Protein AF-A0A6G1RSS0-F1 (afdb_monomer)

Foldseek 3Di:
DVVLVPDCVPDVLVCLLCVVVVDVDDDDPVNNVVSNLVSVLVSLLCDPDDDDDDPPHDPSCVVCVVPSVVSVVVVVVVVVVVVPDDDDDPVNVVVVVVVVCVVCVPVDDVVVVVVVVVVVCVVCVVVVLVVLVVDPPCPVVSVVSVVVVVVVVVVVVVVVD

Mean predicted aligned error: 5.73 Å

Radius of gyration: 24.28 Å; Cα contacts (8 Å, |Δi|>4): 57; chains: 1; bounding box: 63×42×55 Å

Sequence (161 aa):
IWKTNSLPLRFWVNILKNPQFVFDIKKTSHIDGCLSVIAQAFMDAFSLAEQTLGKEAPTNKLLYAKDIPLYKKEVKAYYKAIRDLPPLTASEVEEFLTQESMKHENEFNEKVALIEIYKYIVKYYDEIVSKLERERGFEEVQKQLQQVRELFDEKKKCKWL

Structure (mmCIF, N/CA/C/O backbone):
data_AF-A0A6G1RSS0-F1
#
_entry.id   AF-A0A6G1RSS0-F1
#
loop_
_atom_site.group_PDB
_atom_site.id
_atom_site.type_symbol
_atom_site.label_atom_id
_atom_site.label_alt_id
_atom_site.label_comp_id
_atom_site.label_asym_id
_atom_site.label_entity_id
_atom_site.label_seq_id
_atom_site.pdbx_PDB_ins_code
_atom_site.Cartn_x
_atom_site.Cartn_y
_atom_site.Cartn_z
_atom_site.occupancy
_atom_site.B_iso_or_equiv
_atom_site.auth_seq_id
_atom_site.auth_comp_id
_atom_site.auth_asym_id
_atom_site.auth_atom_id
_atom_site.pdbx_PDB_model_num
ATOM 1 N N . ILE A 1 1 ? 16.863 -2.582 0.011 1.00 88.56 1 ILE A N 1
ATOM 2 C CA . ILE A 1 1 ? 15.955 -3.703 0.357 1.00 88.56 1 ILE A CA 1
ATOM 3 C C . ILE A 1 1 ? 14.630 -3.186 0.918 1.00 88.56 1 ILE A C 1
ATOM 5 O O . ILE A 1 1 ? 13.636 -3.332 0.226 1.00 88.56 1 ILE A O 1
ATOM 9 N N . TRP A 1 2 ? 14.581 -2.519 2.082 1.00 95.81 2 TRP A N 1
ATOM 10 C CA . TRP A 1 2 ? 13.299 -2.060 2.657 1.00 95.81 2 TRP A CA 1
ATOM 11 C C . TRP A 1 2 ? 12.479 -1.156 1.730 1.00 95.81 2 TRP A C 1
ATOM 13 O O . TRP A 1 2 ? 11.317 -1.460 1.496 1.00 95.81 2 TRP A O 1
ATOM 23 N N . LYS A 1 3 ? 13.100 -0.135 1.116 1.00 93.69 3 LYS A N 1
ATOM 24 C CA . LYS A 1 3 ? 12.426 0.761 0.154 1.00 93.69 3 LYS A CA 1
ATOM 25 C C . LYS A 1 3 ? 11.779 0.012 -1.019 1.00 93.69 3 LYS A C 1
ATOM 27 O O . LYS A 1 3 ? 10.704 0.392 -1.463 1.00 93.69 3 LYS A O 1
ATOM 32 N N . THR A 1 4 ? 12.422 -1.055 -1.498 1.00 91.88 4 THR A N 1
ATOM 33 C CA . THR A 1 4 ? 11.911 -1.914 -2.577 1.00 91.88 4 THR A CA 1
ATOM 34 C C . THR A 1 4 ? 10.738 -2.772 -2.101 1.00 91.88 4 THR A C 1
ATOM 36 O O . THR A 1 4 ? 9.730 -2.921 -2.788 1.00 91.88 4 THR A O 1
ATOM 39 N N . ASN A 1 5 ? 10.851 -3.335 -0.901 1.00 92.81 5 ASN A N 1
ATOM 40 C CA . ASN A 1 5 ? 9.844 -4.246 -0.369 1.00 92.81 5 ASN A CA 1
ATOM 41 C C . ASN A 1 5 ? 8.598 -3.519 0.147 1.00 92.81 5 ASN A C 1
ATOM 43 O O . ASN A 1 5 ? 7.553 -4.154 0.259 1.00 92.81 5 ASN A O 1
ATOM 47 N N . SER A 1 6 ? 8.700 -2.227 0.474 1.00 95.00 6 SER A N 1
ATOM 48 C CA . SER A 1 6 ? 7.577 -1.428 0.965 1.00 95.00 6 SER A CA 1
ATOM 49 C C . SER A 1 6 ? 6.752 -0.804 -0.157 1.00 95.00 6 SER A C 1
ATOM 51 O O . SER A 1 6 ? 5.532 -0.890 -0.099 1.00 95.00 6 SER A O 1
ATOM 53 N N . LEU A 1 7 ? 7.384 -0.203 -1.175 1.00 95.75 7 LEU A N 1
ATOM 54 C CA . LEU A 1 7 ? 6.676 0.589 -2.188 1.00 95.75 7 LEU A CA 1
ATOM 55 C C . LEU A 1 7 ? 6.517 -0.140 -3.535 1.00 95.75 7 LEU A C 1
ATOM 57 O O . LEU A 1 7 ? 5.390 -0.509 -3.866 1.00 95.75 7 LEU A O 1
ATOM 61 N N . PRO A 1 8 ? 7.575 -0.403 -4.329 1.00 94.81 8 PRO A N 1
ATOM 62 C CA . PRO A 1 8 ? 7.392 -0.973 -5.657 1.00 94.81 8 PRO A CA 1
ATOM 63 C C . PRO A 1 8 ? 6.797 -2.381 -5.626 1.00 94.81 8 PRO A C 1
ATOM 65 O O . PRO A 1 8 ? 5.912 -2.666 -6.425 1.00 94.81 8 PRO A O 1
ATOM 68 N N . LEU A 1 9 ? 7.192 -3.233 -4.674 1.00 91.75 9 LEU A N 1
ATOM 69 C CA . LEU A 1 9 ? 6.658 -4.596 -4.588 1.00 91.75 9 LEU A CA 1
ATOM 70 C C . LEU A 1 9 ? 5.193 -4.651 -4.127 1.00 91.75 9 LEU A C 1
ATOM 72 O O . LEU A 1 9 ? 4.431 -5.482 -4.612 1.00 91.75 9 LEU A O 1
ATOM 76 N N . ARG A 1 10 ? 4.795 -3.807 -3.169 1.00 94.75 10 ARG A N 1
ATOM 77 C CA . ARG A 1 10 ? 3.445 -3.867 -2.577 1.00 94.75 10 ARG A CA 1
ATOM 78 C C . ARG A 1 10 ? 2.430 -3.039 -3.349 1.00 94.75 10 ARG A C 1
ATOM 80 O O . ARG A 1 10 ? 1.286 -3.463 -3.467 1.00 94.75 10 ARG A O 1
ATOM 87 N N . PHE A 1 11 ? 2.850 -1.895 -3.878 1.00 97.00 11 PHE A N 1
ATOM 88 C CA . PHE A 1 11 ? 1.974 -0.962 -4.573 1.00 97.00 11 PHE A CA 1
ATOM 89 C C . PHE A 1 11 ? 2.144 -1.054 -6.092 1.00 97.00 11 PHE A C 1
ATOM 91 O O . PHE A 1 11 ? 1.232 -1.507 -6.782 1.00 97.00 11 PHE A O 1
ATOM 98 N N . TRP A 1 12 ? 3.319 -0.704 -6.628 1.00 97.88 12 TRP A N 1
ATOM 99 C CA . TRP A 1 12 ? 3.481 -0.539 -8.081 1.00 97.88 12 TRP A CA 1
ATOM 100 C C . TRP A 1 12 ? 3.306 -1.831 -8.875 1.00 97.88 12 TRP A C 1
ATOM 102 O O . TRP A 1 12 ? 2.610 -1.824 -9.885 1.00 97.88 12 TRP A O 1
ATOM 112 N N . VAL A 1 13 ? 3.856 -2.954 -8.409 1.00 96.81 13 VAL A N 1
ATOM 113 C CA . VAL A 1 13 ? 3.628 -4.261 -9.050 1.00 96.81 13 VAL A CA 1
ATOM 114 C C . VAL A 1 13 ? 2.146 -4.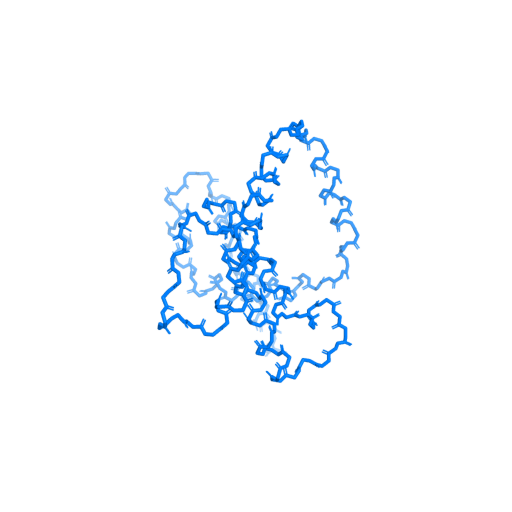621 -9.055 1.00 96.81 13 VAL A C 1
ATOM 116 O O . VAL A 1 13 ? 1.662 -5.184 -10.035 1.00 96.81 13 VAL A O 1
ATOM 119 N N . ASN A 1 14 ? 1.413 -4.287 -7.990 1.00 96.44 14 ASN A N 1
ATOM 120 C CA . ASN A 1 14 ? -0.010 -4.584 -7.915 1.00 96.44 14 ASN A CA 1
ATOM 121 C C . ASN A 1 14 ? -0.800 -3.775 -8.953 1.00 96.44 14 ASN A C 1
ATOM 123 O O . ASN A 1 14 ? -1.609 -4.355 -9.669 1.00 96.44 14 ASN A O 1
ATOM 127 N N . ILE A 1 15 ? -0.508 -2.478 -9.094 1.00 97.62 15 ILE A N 1
ATOM 128 C CA . ILE A 1 15 ? -1.129 -1.617 -10.112 1.00 97.62 15 ILE A CA 1
ATOM 129 C C . ILE A 1 15 ? -0.742 -2.055 -11.530 1.00 97.62 15 ILE A C 1
ATOM 131 O O . ILE A 1 15 ? -1.614 -2.203 -12.381 1.00 97.62 15 ILE A O 1
ATOM 135 N N . LEU A 1 16 ? 0.541 -2.347 -11.780 1.00 97.12 16 LEU A N 1
ATOM 136 C CA . LEU A 1 16 ? 1.026 -2.806 -13.089 1.00 97.12 16 LEU A CA 1
ATOM 137 C C . LEU A 1 16 ? 0.347 -4.102 -13.535 1.00 97.12 16 LEU A C 1
ATOM 139 O O . LEU A 1 16 ? -0.004 -4.248 -14.702 1.00 97.12 16 LEU A O 1
ATOM 143 N N . LYS A 1 17 ? 0.150 -5.050 -12.615 1.00 96.69 17 LYS A N 1
ATOM 144 C CA . LYS A 1 17 ? -0.511 -6.325 -12.922 1.00 96.69 17 LYS A CA 1
ATOM 145 C C . LYS A 1 17 ? -2.033 -6.224 -12.958 1.00 96.69 17 LYS A C 1
ATOM 147 O O . LYS A 1 17 ? -2.681 -7.085 -13.555 1.00 96.69 17 LYS A O 1
ATOM 152 N N . ASN A 1 18 ? -2.614 -5.217 -12.313 1.00 96.94 18 ASN A N 1
ATOM 153 C CA . ASN A 1 18 ? -4.058 -5.055 -12.174 1.00 96.94 18 ASN A CA 1
ATOM 154 C C . ASN A 1 18 ? -4.507 -3.650 -12.599 1.00 96.94 18 ASN A C 1
ATOM 156 O O . ASN A 1 18 ? -5.038 -2.902 -11.779 1.00 96.94 18 ASN A O 1
ATOM 160 N N . PRO A 1 19 ? -4.340 -3.281 -13.882 1.00 96.62 19 PRO A N 1
ATOM 161 C CA . PRO A 1 19 ? -4.726 -1.960 -14.373 1.00 96.62 19 PRO A CA 1
ATOM 162 C C . PRO A 1 19 ? -6.230 -1.683 -14.233 1.00 96.62 19 PRO A C 1
ATOM 164 O O . PRO A 1 19 ? -6.626 -0.525 -14.146 1.00 96.62 19 PRO A O 1
ATOM 167 N N . GLN A 1 20 ? -7.061 -2.726 -14.124 1.00 96.12 20 GLN A N 1
ATOM 168 C CA . GLN A 1 20 ? -8.492 -2.596 -13.847 1.00 96.12 20 GLN A CA 1
ATOM 169 C C . GLN A 1 20 ? -8.816 -2.012 -12.456 1.00 96.12 20 GLN A C 1
ATOM 171 O O . GLN A 1 20 ? -9.964 -1.697 -12.180 1.00 96.12 20 GLN A O 1
ATOM 176 N N . PHE A 1 21 ? -7.829 -1.890 -11.557 1.00 96.00 21 PHE A N 1
ATOM 177 C CA . PHE A 1 21 ? -7.996 -1.163 -10.290 1.00 96.00 21 PHE A CA 1
ATOM 178 C C . PHE A 1 21 ? -7.976 0.357 -10.472 1.00 96.00 21 PHE A C 1
ATOM 180 O O . PHE A 1 21 ? -8.417 1.076 -9.585 1.00 96.00 21 PHE A O 1
ATOM 187 N N . VAL A 1 22 ? -7.440 0.837 -11.596 1.00 97.00 22 VAL A N 1
ATOM 188 C CA . VAL A 1 22 ? -7.296 2.268 -11.897 1.00 97.00 22 VAL A CA 1
ATOM 189 C C . VAL A 1 22 ? -8.222 2.683 -13.037 1.00 97.00 22 VAL A C 1
ATOM 191 O O . VAL A 1 22 ? -8.736 3.797 -13.040 1.00 97.00 22 VAL A O 1
ATOM 194 N N . PHE A 1 23 ? -8.447 1.791 -14.001 1.00 96.38 23 PHE A N 1
ATOM 195 C CA . PHE A 1 23 ? -9.211 2.076 -15.209 1.00 96.38 23 PHE A CA 1
ATOM 196 C C . PHE A 1 23 ? -10.367 1.097 -15.380 1.00 96.38 23 PHE A C 1
ATOM 198 O O . PHE A 1 23 ? -10.235 -0.086 -15.073 1.00 96.38 23 PHE A O 1
ATOM 205 N N . ASP A 1 24 ? -11.471 1.566 -15.957 1.00 96.94 24 ASP A N 1
ATOM 206 C CA . ASP A 1 24 ? -12.582 0.702 -16.354 1.00 96.94 24 ASP A CA 1
ATOM 207 C C . ASP A 1 24 ? -12.225 -0.073 -17.633 1.00 96.94 24 ASP A C 1
ATOM 209 O O . ASP A 1 24 ? -12.509 0.343 -18.757 1.00 96.94 24 ASP A O 1
ATOM 213 N N . ILE A 1 25 ? -11.491 -1.176 -17.461 1.00 95.31 25 ILE A N 1
ATOM 214 C CA . ILE A 1 25 ? -11.035 -2.031 -18.557 1.00 95.31 25 ILE A CA 1
ATOM 215 C C . ILE A 1 25 ? -11.202 -3.511 -18.222 1.00 95.31 25 ILE A C 1
ATOM 217 O O . ILE A 1 25 ? -10.969 -3.973 -17.103 1.00 95.31 25 ILE A O 1
ATOM 221 N N . LYS A 1 26 ? -11.513 -4.308 -19.245 1.00 94.88 26 LYS A N 1
ATOM 222 C CA . LYS A 1 26 ? -11.537 -5.767 -19.127 1.00 94.88 26 LYS A CA 1
ATOM 223 C C . LYS A 1 26 ? -10.137 -6.344 -19.341 1.00 94.88 26 LYS A C 1
ATOM 225 O O . LYS A 1 26 ? -9.664 -6.432 -20.474 1.00 94.88 26 LYS A O 1
ATOM 230 N N . LYS A 1 27 ? -9.494 -6.810 -18.266 1.00 95.38 27 LYS A N 1
ATOM 231 C CA . LYS A 1 27 ? -8.222 -7.544 -18.365 1.00 95.38 27 LYS A CA 1
ATOM 232 C C . LYS A 1 27 ? -8.455 -8.953 -18.923 1.00 95.38 27 LYS A C 1
ATOM 234 O O . LYS A 1 27 ? -9.168 -9.754 -18.323 1.00 95.38 27 LYS A O 1
ATOM 239 N N . THR A 1 28 ? -7.843 -9.267 -20.064 1.00 96.94 28 THR A N 1
ATOM 240 C CA . THR A 1 28 ? -7.834 -10.625 -20.634 1.00 96.94 28 THR A CA 1
ATOM 241 C C . THR A 1 28 ? -6.661 -11.441 -20.084 1.00 96.94 28 THR A C 1
ATOM 243 O O . THR A 1 28 ? -5.674 -10.879 -19.609 1.00 96.94 28 THR A O 1
ATOM 246 N N . SER A 1 29 ? -6.733 -12.772 -20.180 1.00 96.88 29 SER A N 1
ATOM 247 C CA . SER A 1 29 ? -5.639 -13.667 -19.765 1.00 96.88 29 SER A CA 1
ATOM 248 C C . SER A 1 29 ? -4.338 -13.409 -20.531 1.00 96.88 29 SER A C 1
ATOM 250 O O . SER A 1 29 ? -3.255 -13.482 -19.958 1.00 96.88 29 SER A O 1
ATOM 252 N N . HIS A 1 30 ? -4.437 -13.056 -21.815 1.00 96.88 30 HIS A N 1
ATOM 253 C CA . HIS A 1 30 ? -3.274 -12.700 -22.623 1.00 96.88 30 HIS A CA 1
ATOM 254 C C . HIS A 1 30 ? -2.586 -11.431 -22.099 1.00 96.88 30 HIS A C 1
ATOM 256 O O . HIS A 1 30 ? -1.377 -11.436 -21.873 1.00 96.88 30 HIS A O 1
ATOM 262 N N . ILE A 1 31 ? -3.364 -10.374 -21.830 1.00 96.25 31 ILE A N 1
ATOM 263 C CA . ILE A 1 31 ? -2.843 -9.122 -21.262 1.00 96.25 31 ILE A CA 1
ATOM 264 C C . ILE A 1 31 ? -2.226 -9.372 -19.882 1.00 96.25 31 ILE A C 1
ATOM 266 O O . ILE A 1 31 ? -1.153 -8.851 -19.598 1.00 96.25 31 ILE A O 1
ATOM 270 N N . ASP A 1 32 ? -2.850 -10.201 -19.042 1.00 96.38 32 ASP A N 1
ATOM 271 C CA . ASP A 1 32 ? -2.301 -10.563 -17.730 1.00 96.38 32 ASP A CA 1
ATOM 272 C C . ASP A 1 32 ? -0.917 -11.232 -17.824 1.00 96.38 32 ASP A C 1
ATOM 274 O O . ASP A 1 32 ? -0.007 -10.904 -17.056 1.00 96.38 32 ASP A O 1
ATOM 278 N N . GLY A 1 33 ? -0.723 -12.110 -18.813 1.00 96.94 33 GLY A N 1
ATOM 279 C CA . GLY A 1 33 ? 0.577 -12.710 -19.112 1.00 96.94 33 GLY A CA 1
ATOM 280 C C . GLY A 1 33 ? 1.626 -11.667 -19.512 1.00 96.94 33 GLY A C 1
ATOM 281 O O . GLY A 1 33 ? 2.720 -11.642 -18.943 1.00 96.94 33 GLY A O 1
ATOM 282 N N . CYS A 1 34 ? 1.284 -10.757 -20.430 1.00 96.94 34 CYS A N 1
ATOM 283 C CA . CYS A 1 34 ? 2.172 -9.669 -20.851 1.00 96.94 34 CYS A CA 1
ATOM 284 C C . CYS A 1 34 ? 2.537 -8.732 -19.687 1.00 96.94 34 CYS A C 1
ATOM 286 O O . CYS A 1 34 ? 3.712 -8.428 -19.476 1.00 96.94 34 CYS A O 1
ATOM 288 N N . LEU A 1 35 ? 1.551 -8.318 -18.887 1.00 97.62 35 LEU A N 1
ATOM 289 C CA . LEU A 1 35 ? 1.762 -7.461 -17.719 1.00 97.62 35 LEU A CA 1
ATOM 290 C C . LEU A 1 35 ? 2.599 -8.153 -16.645 1.00 97.62 35 LEU A C 1
ATOM 292 O O . LEU A 1 35 ? 3.408 -7.502 -15.991 1.00 97.62 35 LEU A O 1
ATOM 296 N N . SER A 1 36 ? 2.464 -9.470 -16.484 1.00 96.44 36 SER A N 1
ATOM 297 C CA . SER A 1 36 ? 3.304 -10.240 -15.563 1.00 96.44 36 SER A CA 1
ATOM 298 C C . SER A 1 36 ? 4.771 -10.257 -15.996 1.00 96.44 36 SER A C 1
ATOM 300 O O . SER A 1 36 ? 5.656 -10.157 -15.147 1.00 96.44 36 SER A O 1
ATOM 302 N N . VAL A 1 37 ? 5.044 -10.320 -17.303 1.00 97.31 37 VAL A N 1
ATOM 303 C CA . VAL A 1 37 ? 6.405 -10.200 -17.849 1.00 97.31 37 VAL A CA 1
ATOM 304 C C . VAL A 1 37 ? 6.980 -8.804 -17.592 1.00 97.31 37 VAL A C 1
ATOM 306 O O . VAL A 1 37 ? 8.096 -8.695 -17.083 1.00 97.31 37 VAL A O 1
ATOM 309 N N . ILE A 1 38 ? 6.205 -7.747 -17.855 1.00 97.62 38 ILE A N 1
ATOM 310 C CA . ILE A 1 38 ? 6.618 -6.357 -17.600 1.00 97.62 38 ILE A CA 1
ATOM 311 C C . ILE A 1 38 ? 6.858 -6.122 -16.103 1.00 97.62 38 ILE A C 1
ATOM 313 O O . ILE A 1 38 ? 7.884 -5.566 -15.719 1.00 97.62 38 ILE A O 1
ATOM 317 N N . ALA A 1 39 ? 5.953 -6.586 -15.239 1.00 96.88 39 ALA A N 1
ATOM 318 C CA . ALA A 1 39 ? 6.087 -6.456 -13.791 1.00 96.88 39 ALA A CA 1
ATOM 319 C C . ALA A 1 39 ? 7.319 -7.202 -13.255 1.00 96.88 39 ALA A C 1
ATOM 321 O O . ALA A 1 39 ? 7.965 -6.726 -12.320 1.00 96.88 39 ALA A O 1
ATOM 322 N N . GLN A 1 40 ? 7.682 -8.340 -13.859 1.00 95.19 40 GLN A N 1
ATOM 323 C CA . GLN A 1 40 ? 8.914 -9.044 -13.515 1.00 95.19 40 GLN A CA 1
ATOM 324 C C . GLN A 1 40 ? 10.155 -8.233 -13.903 1.00 95.19 40 GLN A C 1
ATOM 326 O O . GLN A 1 40 ? 11.056 -8.094 -13.079 1.00 95.19 40 GLN A O 1
ATOM 331 N N . ALA A 1 41 ? 10.195 -7.659 -15.109 1.00 95.75 41 ALA A N 1
ATOM 332 C CA . ALA A 1 41 ? 11.299 -6.798 -15.533 1.00 95.75 41 ALA A CA 1
ATOM 333 C C . ALA A 1 41 ? 11.419 -5.547 -14.644 1.00 95.75 41 ALA A C 1
ATOM 335 O O . ALA A 1 41 ? 12.515 -5.192 -14.207 1.00 95.75 41 ALA A O 1
ATOM 336 N N . PHE A 1 42 ? 10.285 -4.932 -14.295 1.00 97.12 42 PHE A N 1
ATOM 337 C CA . PHE A 1 42 ? 10.229 -3.838 -13.328 1.00 97.12 42 PHE A CA 1
ATOM 338 C C . PHE A 1 42 ? 10.834 -4.259 -11.984 1.00 97.12 42 PHE A C 1
ATOM 340 O O . PHE A 1 42 ? 11.685 -3.554 -11.459 1.00 97.12 42 PHE A O 1
ATOM 347 N N . MET A 1 43 ? 10.477 -5.429 -11.448 1.00 95.25 43 MET A N 1
ATOM 348 C CA . MET A 1 43 ? 11.051 -5.939 -10.196 1.00 95.25 43 MET A CA 1
ATOM 349 C C . MET A 1 43 ? 12.550 -6.238 -10.286 1.00 95.25 43 MET A C 1
ATOM 351 O O . MET A 1 43 ? 13.294 -5.922 -9.353 1.00 95.25 43 MET A O 1
ATOM 355 N N . ASP A 1 44 ? 13.007 -6.803 -11.403 1.00 94.44 44 ASP A N 1
ATOM 356 C CA . ASP A 1 44 ? 14.422 -7.095 -11.642 1.00 94.44 44 ASP A CA 1
ATOM 357 C C . ASP A 1 44 ? 15.268 -5.801 -11.627 1.00 94.44 44 ASP A C 1
ATOM 359 O O . ASP A 1 44 ? 16.406 -5.815 -11.145 1.00 94.44 44 ASP A O 1
ATOM 363 N N . ALA A 1 45 ? 14.695 -4.658 -12.032 1.00 96.12 45 ALA A N 1
ATOM 364 C CA . ALA A 1 45 ? 15.337 -3.344 -11.942 1.00 96.12 45 ALA A CA 1
ATOM 365 C C . ALA A 1 45 ? 15.596 -2.866 -10.499 1.00 96.12 45 ALA A C 1
ATOM 367 O O . ALA A 1 45 ? 16.510 -2.076 -10.270 1.00 96.12 45 ALA A O 1
ATOM 368 N N . PHE A 1 46 ? 14.846 -3.354 -9.506 1.00 95.56 46 PHE A N 1
ATOM 369 C CA . PHE A 1 46 ? 15.093 -3.040 -8.091 1.00 95.56 46 PHE A CA 1
ATOM 370 C C . PHE A 1 46 ? 15.980 -4.073 -7.382 1.00 95.56 46 PHE A C 1
ATOM 372 O O . PHE A 1 46 ? 16.287 -3.907 -6.194 1.00 95.56 46 PHE A O 1
ATOM 379 N N . SER A 1 47 ? 16.392 -5.140 -8.072 1.00 91.50 47 SER A N 1
ATOM 380 C CA . SER A 1 47 ? 17.264 -6.166 -7.502 1.00 91.50 47 SER A CA 1
ATOM 381 C C . SER A 1 47 ? 18.679 -5.634 -7.265 1.00 91.50 47 SER A C 1
ATOM 383 O O . SER A 1 47 ? 19.260 -4.954 -8.111 1.00 91.50 47 SER A O 1
ATOM 385 N N . LEU A 1 48 ? 19.259 -5.992 -6.116 1.00 89.19 48 LEU A N 1
ATOM 386 C CA . LEU A 1 48 ? 20.663 -5.711 -5.798 1.00 89.19 48 LEU A CA 1
ATOM 387 C C . LEU A 1 48 ? 21.621 -6.767 -6.360 1.00 89.19 48 LEU A C 1
ATOM 389 O O . LEU A 1 48 ? 22.825 -6.533 -6.382 1.00 89.19 48 LEU A O 1
ATOM 393 N N . ALA A 1 49 ? 21.104 -7.921 -6.786 1.00 86.19 49 ALA A N 1
ATOM 394 C CA . ALA A 1 49 ? 21.921 -8.987 -7.344 1.00 86.19 49 ALA A CA 1
ATOM 395 C C . ALA A 1 49 ? 22.342 -8.637 -8.772 1.00 86.19 49 ALA A C 1
ATOM 397 O O . ALA A 1 49 ? 21.511 -8.200 -9.575 1.00 86.19 49 ALA A O 1
ATOM 398 N N . GLU A 1 50 ? 23.608 -8.865 -9.106 1.00 78.12 50 GLU A N 1
ATOM 399 C CA . GLU A 1 50 ? 24.041 -8.880 -10.501 1.00 78.12 50 GLU A CA 1
ATOM 400 C C . GLU A 1 50 ? 23.466 -10.112 -11.199 1.00 78.12 50 GLU A C 1
ATOM 402 O O . GLU A 1 50 ? 23.366 -11.190 -10.612 1.00 78.12 50 GLU A O 1
ATOM 407 N N . GLN A 1 51 ? 23.025 -9.935 -12.442 1.00 73.88 51 GLN A N 1
ATOM 408 C CA . GLN A 1 51 ? 22.309 -10.972 -13.173 1.00 73.88 51 GLN A CA 1
ATOM 409 C C . GLN A 1 51 ? 23.141 -11.417 -14.370 1.00 73.88 51 GLN A C 1
ATOM 411 O O . GLN A 1 51 ? 23.242 -10.706 -15.366 1.00 73.88 51 GLN A O 1
ATOM 416 N N . THR A 1 52 ? 23.712 -12.616 -14.281 1.00 75.69 52 THR A N 1
ATOM 417 C CA . THR A 1 52 ? 24.298 -13.318 -15.423 1.00 75.69 52 THR A CA 1
ATOM 418 C C . THR A 1 52 ? 23.239 -14.244 -16.016 1.00 75.69 52 THR A C 1
ATOM 420 O O . THR A 1 52 ? 22.734 -15.147 -15.352 1.00 75.69 52 THR A O 1
ATOM 423 N N . LEU A 1 53 ? 22.841 -13.990 -17.263 1.00 81.88 53 LEU A N 1
ATOM 424 C CA . LEU A 1 53 ? 21.848 -14.816 -17.949 1.00 81.88 53 LEU A CA 1
ATOM 425 C C . LEU A 1 53 ? 22.546 -15.831 -18.850 1.00 81.88 53 LEU A C 1
ATOM 427 O O . LEU A 1 53 ? 23.262 -15.463 -19.778 1.00 81.88 53 LEU A O 1
ATOM 431 N N . GLY A 1 54 ? 22.335 -17.112 -18.549 1.00 80.31 54 GLY A N 1
ATOM 432 C CA . GLY A 1 54 ? 22.773 -18.236 -19.373 1.00 80.31 54 GLY A CA 1
ATOM 433 C C . GLY A 1 54 ? 21.690 -18.716 -20.342 1.00 80.31 54 GLY A C 1
ATOM 434 O O . GLY A 1 54 ? 20.584 -18.180 -20.382 1.00 80.31 54 GLY A O 1
ATOM 435 N N . LYS A 1 55 ? 21.998 -19.776 -21.099 1.00 80.62 55 LYS A N 1
ATOM 436 C CA . LYS A 1 55 ? 21.086 -20.379 -22.094 1.00 80.62 55 LYS A CA 1
ATOM 437 C C . LYS A 1 55 ? 19.787 -20.940 -21.499 1.00 80.62 55 LYS A C 1
ATOM 439 O O . LYS A 1 55 ? 18.802 -21.047 -22.214 1.00 80.62 55 LYS A O 1
ATOM 444 N N . GLU A 1 56 ? 19.784 -21.268 -20.210 1.00 85.56 56 GLU A N 1
ATOM 445 C CA . GLU A 1 56 ? 18.621 -21.805 -19.485 1.00 85.56 56 GLU A CA 1
ATOM 446 C C . GLU A 1 56 ? 17.785 -20.711 -18.800 1.00 85.56 56 GLU A C 1
ATOM 448 O O . GLU A 1 56 ? 16.856 -20.999 -18.046 1.00 85.56 56 GLU A O 1
ATOM 453 N N . ALA A 1 57 ? 18.114 -19.435 -19.027 1.00 87.00 57 ALA A N 1
ATOM 454 C CA . ALA A 1 57 ? 17.361 -18.338 -18.447 1.00 87.00 57 ALA A CA 1
ATOM 455 C C . ALA A 1 57 ? 15.918 -18.302 -18.990 1.00 87.00 57 ALA A C 1
ATOM 457 O O . ALA A 1 57 ? 15.708 -18.470 -20.194 1.00 87.00 57 ALA A O 1
ATOM 458 N N . PRO A 1 58 ? 14.922 -18.000 -18.138 1.00 90.12 58 PRO A N 1
ATOM 459 C CA . PRO A 1 58 ? 13.546 -17.809 -18.578 1.00 90.12 58 PRO A CA 1
ATOM 460 C C . PRO A 1 58 ? 13.440 -16.762 -19.695 1.00 90.12 58 PRO A C 1
ATOM 462 O O . PRO A 1 58 ? 14.039 -15.686 -19.602 1.00 90.12 58 PRO A O 1
ATOM 465 N N . THR A 1 59 ? 12.645 -17.039 -20.733 1.00 90.19 59 THR A N 1
ATOM 466 C CA . THR A 1 59 ? 12.512 -16.164 -21.914 1.00 90.19 59 THR A CA 1
ATOM 467 C C . THR A 1 59 ? 12.135 -14.732 -21.541 1.00 90.19 59 THR A C 1
ATOM 469 O O . THR A 1 59 ? 12.711 -13.786 -22.067 1.00 90.19 59 THR A O 1
ATOM 472 N N . ASN A 1 60 ? 11.231 -14.549 -20.577 1.00 88.81 60 ASN A N 1
ATOM 473 C CA . ASN A 1 60 ? 10.823 -13.230 -20.092 1.00 88.81 60 ASN A CA 1
ATOM 474 C C . ASN A 1 60 ? 11.980 -12.412 -19.491 1.00 88.81 60 ASN A C 1
ATOM 476 O O . ASN A 1 60 ? 11.983 -11.191 -19.615 1.00 88.81 60 ASN A O 1
ATOM 480 N N . LYS A 1 61 ? 12.979 -13.068 -18.888 1.00 89.00 61 LYS A N 1
ATOM 481 C CA . LYS A 1 61 ? 14.194 -12.401 -18.400 1.00 89.00 61 LYS A CA 1
ATOM 482 C C . LYS A 1 61 ? 15.154 -12.058 -19.531 1.00 89.00 61 LYS A C 1
ATOM 484 O O . LYS A 1 61 ? 15.792 -11.013 -19.486 1.00 89.00 61 LYS A O 1
ATOM 489 N N . LEU A 1 62 ? 15.240 -12.915 -20.547 1.00 91.69 62 LEU A N 1
ATOM 490 C CA . LEU A 1 62 ? 16.048 -12.647 -21.737 1.00 91.69 62 LEU A CA 1
ATOM 491 C C . LEU A 1 62 ? 15.524 -11.437 -22.526 1.00 91.69 62 LEU A C 1
ATOM 493 O O . LEU A 1 62 ? 16.336 -10.677 -23.045 1.00 91.69 62 LEU A O 1
ATOM 497 N N . LEU A 1 63 ? 14.201 -11.222 -22.559 1.00 94.12 63 LEU A N 1
ATOM 498 C CA . LEU A 1 63 ? 13.575 -10.098 -23.269 1.00 94.12 63 LEU A CA 1
ATOM 499 C C . LEU A 1 63 ? 14.082 -8.726 -22.801 1.00 94.12 63 LEU A C 1
ATOM 501 O O . LEU A 1 63 ? 14.347 -7.874 -23.639 1.00 94.12 63 LEU A O 1
ATOM 505 N N . TYR A 1 64 ? 14.254 -8.534 -21.490 1.00 94.44 64 TYR A N 1
ATOM 506 C CA . TYR A 1 64 ? 14.662 -7.248 -20.898 1.00 94.44 64 TYR A CA 1
ATOM 507 C C . TYR A 1 64 ? 16.119 -7.226 -20.425 1.00 94.44 64 TYR A C 1
ATOM 509 O O . TYR A 1 64 ? 16.579 -6.238 -19.857 1.00 94.44 64 TYR A O 1
ATOM 517 N N . ALA A 1 65 ? 16.871 -8.305 -20.659 1.00 92.31 65 ALA A N 1
ATOM 518 C CA . ALA A 1 65 ? 18.228 -8.504 -20.151 1.00 92.31 65 ALA A CA 1
ATOM 519 C C . ALA A 1 65 ? 19.167 -7.311 -20.380 1.00 92.31 65 ALA A C 1
ATOM 521 O O . ALA A 1 65 ? 19.982 -6.986 -19.518 1.00 92.31 65 ALA A O 1
ATOM 522 N N . LYS A 1 66 ? 19.056 -6.678 -21.552 1.00 93.31 66 LYS A N 1
ATOM 523 C CA . LYS A 1 66 ? 19.916 -5.564 -21.966 1.00 93.31 66 LYS A CA 1
ATOM 524 C C . LYS A 1 66 ? 19.549 -4.245 -21.282 1.00 93.31 66 LYS A C 1
ATOM 526 O O . LYS A 1 66 ? 20.434 -3.418 -21.087 1.00 93.31 66 LYS A O 1
ATOM 531 N N . ASP A 1 67 ? 18.292 -4.079 -20.881 1.00 95.06 67 ASP A N 1
ATOM 532 C CA . ASP A 1 67 ? 17.768 -2.833 -20.312 1.00 95.06 67 ASP A CA 1
ATOM 533 C C . ASP A 1 67 ? 17.876 -2.800 -18.779 1.00 95.06 67 ASP A C 1
ATOM 535 O O . ASP A 1 67 ? 18.106 -1.741 -18.190 1.00 95.06 67 ASP A O 1
ATOM 539 N N . ILE A 1 68 ? 17.795 -3.964 -18.115 1.00 95.50 68 ILE A N 1
ATOM 540 C CA . ILE A 1 68 ? 17.864 -4.078 -16.645 1.00 95.50 68 ILE A CA 1
ATOM 541 C C . ILE A 1 68 ? 19.067 -3.339 -16.020 1.00 95.50 68 ILE A C 1
ATOM 543 O O . ILE A 1 68 ? 18.865 -2.670 -15.001 1.00 95.50 68 ILE A O 1
ATOM 547 N N . PRO A 1 69 ? 20.304 -3.398 -16.561 1.00 94.88 69 PRO A N 1
ATOM 548 C CA . PRO A 1 69 ? 21.431 -2.659 -15.989 1.00 94.88 69 PRO A CA 1
ATOM 549 C C . PRO A 1 69 ? 21.210 -1.140 -15.950 1.00 94.88 69 PRO A C 1
ATOM 551 O O . PRO A 1 69 ? 21.572 -0.492 -14.963 1.00 94.88 69 PRO A O 1
ATOM 554 N N . LEU A 1 70 ? 20.585 -0.575 -16.990 1.00 96.19 70 LEU A N 1
ATOM 555 C CA . LEU A 1 70 ? 20.242 0.845 -17.035 1.00 96.19 70 LEU A CA 1
ATOM 556 C C . LEU A 1 70 ? 19.167 1.169 -15.993 1.00 96.19 70 LEU A C 1
ATOM 558 O O . LEU A 1 70 ? 19.368 2.068 -15.177 1.00 96.19 70 LEU A O 1
ATOM 562 N N . TYR A 1 71 ? 18.088 0.386 -15.935 1.00 97.00 71 TYR A N 1
ATOM 563 C CA . TYR A 1 71 ? 17.014 0.613 -14.963 1.00 97.00 71 TYR A CA 1
ATOM 564 C C . TYR A 1 71 ? 17.507 0.506 -13.513 1.00 97.00 71 TYR A C 1
ATOM 566 O O . TYR A 1 71 ? 17.136 1.319 -12.669 1.00 97.00 71 TYR A O 1
ATOM 574 N N . LYS A 1 72 ? 18.431 -0.418 -13.212 1.00 96.31 72 LYS A N 1
ATOM 575 C CA . LYS A 1 72 ? 19.085 -0.491 -11.891 1.00 96.31 72 LYS A CA 1
ATOM 576 C C . LYS A 1 72 ? 19.834 0.793 -11.539 1.00 96.31 72 LYS A C 1
ATOM 578 O O . LYS A 1 72 ? 19.832 1.207 -10.376 1.00 96.31 72 LYS A O 1
ATOM 583 N N . LYS A 1 73 ? 20.495 1.428 -12.513 1.00 96.62 73 LYS A N 1
ATOM 584 C CA . LYS A 1 73 ? 21.175 2.716 -12.312 1.00 96.62 73 LYS A CA 1
ATOM 585 C C . LYS A 1 73 ? 20.163 3.822 -12.009 1.00 96.62 73 LYS A C 1
ATOM 587 O O . LYS A 1 73 ? 20.383 4.596 -11.078 1.00 96.62 73 LYS A O 1
ATOM 592 N N . GLU A 1 74 ? 19.051 3.860 -12.734 1.00 97.75 74 GLU A N 1
ATOM 593 C CA . GLU A 1 74 ? 17.975 4.834 -12.524 1.00 97.75 74 GLU A CA 1
ATOM 594 C C . GLU A 1 74 ? 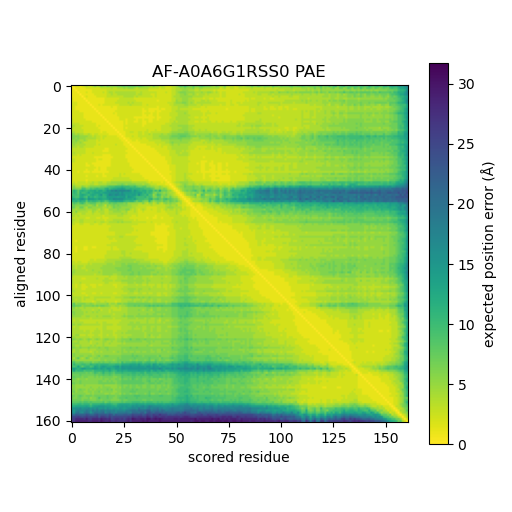17.290 4.659 -11.166 1.00 97.75 74 GLU A C 1
ATOM 596 O O . GLU A 1 74 ? 17.119 5.636 -10.445 1.00 97.75 74 GLU A O 1
ATOM 601 N N . VAL A 1 75 ? 17.005 3.425 -10.738 1.00 97.25 75 VAL A N 1
ATOM 602 C CA . VAL A 1 75 ? 16.453 3.134 -9.401 1.00 97.25 75 VAL A CA 1
ATOM 603 C C . VAL A 1 75 ? 17.391 3.619 -8.291 1.00 97.25 75 VAL A C 1
ATOM 605 O O . VAL A 1 75 ? 16.947 4.218 -7.305 1.00 97.25 75 VAL A O 1
ATOM 608 N N . LYS A 1 76 ? 18.706 3.398 -8.439 1.00 96.25 76 LYS A N 1
ATOM 609 C CA . LYS A 1 76 ? 19.709 3.915 -7.491 1.00 96.25 76 LYS A CA 1
ATOM 610 C C . LYS A 1 76 ? 19.696 5.446 -7.456 1.00 96.25 76 LYS A C 1
ATOM 612 O O . LYS A 1 76 ? 19.733 6.021 -6.367 1.00 96.25 76 LYS A O 1
ATOM 617 N N . ALA A 1 77 ? 19.613 6.096 -8.618 1.00 97.94 77 ALA A N 1
ATOM 618 C CA . ALA A 1 77 ? 19.527 7.551 -8.721 1.00 97.94 77 ALA A CA 1
ATOM 619 C C . ALA A 1 77 ? 18.230 8.098 -8.099 1.00 97.94 77 ALA A C 1
ATOM 621 O O . ALA A 1 77 ? 18.291 9.047 -7.325 1.00 97.94 77 ALA A O 1
ATOM 622 N N . TYR A 1 78 ? 17.089 7.451 -8.338 1.00 97.75 78 TYR A N 1
ATOM 623 C CA . TYR A 1 78 ? 15.787 7.799 -7.767 1.00 97.75 78 TYR A CA 1
ATOM 624 C C . TYR A 1 78 ? 15.807 7.787 -6.232 1.00 97.75 78 TYR A C 1
ATOM 626 O O . TYR A 1 78 ? 15.457 8.776 -5.588 1.00 97.75 78 TYR A O 1
ATOM 634 N N . TYR A 1 79 ? 16.296 6.705 -5.615 1.00 97.56 79 TYR A N 1
ATOM 635 C CA . TYR A 1 79 ? 16.379 6.645 -4.152 1.00 97.56 79 TYR A CA 1
ATOM 636 C C . TYR A 1 79 ? 17.410 7.600 -3.554 1.00 97.56 79 TYR A C 1
ATOM 638 O O . TYR A 1 79 ? 17.244 7.996 -2.396 1.00 97.56 79 TYR A O 1
ATOM 646 N N . LYS A 1 80 ? 18.464 7.940 -4.306 1.00 98.00 80 LYS A N 1
ATOM 647 C CA . LYS A 1 80 ? 19.415 8.984 -3.922 1.00 98.00 80 LYS A CA 1
ATOM 648 C C . LYS A 1 80 ? 18.747 10.358 -3.964 1.00 98.00 80 LYS A C 1
ATOM 650 O O . LYS A 1 80 ? 18.816 11.057 -2.965 1.00 98.00 80 LYS A O 1
ATOM 655 N N . ALA A 1 81 ? 18.046 10.689 -5.045 1.00 98.38 81 ALA A N 1
ATOM 656 C CA . ALA A 1 81 ? 17.339 11.958 -5.190 1.00 98.38 81 ALA A CA 1
ATOM 657 C C . ALA A 1 81 ? 16.325 12.177 -4.058 1.00 98.38 81 ALA A C 1
ATOM 659 O O . ALA A 1 81 ? 16.366 13.219 -3.422 1.00 98.38 81 ALA A O 1
ATOM 660 N N . ILE A 1 82 ? 15.505 11.170 -3.722 1.00 97.62 82 ILE A N 1
ATOM 661 C CA . ILE A 1 82 ? 14.556 11.264 -2.594 1.00 97.62 82 ILE A CA 1
ATOM 662 C C . ILE A 1 82 ? 15.265 11.515 -1.266 1.00 97.62 82 ILE A C 1
ATOM 664 O O . ILE A 1 82 ? 14.791 12.291 -0.449 1.00 97.62 82 ILE A O 1
ATOM 668 N N . ARG A 1 83 ? 16.381 10.825 -1.016 1.00 97.25 83 ARG A N 1
ATOM 669 C CA . ARG A 1 83 ? 17.135 10.995 0.232 1.00 97.25 83 ARG A CA 1
ATOM 670 C C . ARG A 1 83 ? 17.739 12.394 0.338 1.00 97.25 83 ARG A C 1
ATOM 672 O O . ARG A 1 83 ? 17.896 12.892 1.442 1.00 97.25 83 ARG A O 1
ATOM 679 N N . ASP A 1 84 ? 18.120 12.968 -0.794 1.00 98.12 84 ASP A N 1
ATOM 680 C CA . ASP A 1 84 ? 18.780 14.264 -0.855 1.00 98.12 84 ASP A CA 1
ATOM 681 C C . ASP A 1 84 ? 17.749 15.434 -0.841 1.00 98.12 84 ASP A C 1
ATOM 683 O O . ASP A 1 84 ? 18.157 16.593 -0.821 1.00 98.12 84 ASP A O 1
ATOM 687 N N . LEU A 1 85 ? 16.431 15.155 -0.812 1.00 98.00 85 LEU A N 1
ATOM 688 C CA . LEU A 1 85 ? 15.372 16.153 -0.583 1.00 98.00 85 LEU A CA 1
ATOM 689 C C . LEU A 1 85 ? 15.383 16.678 0.867 1.00 98.00 85 LEU A C 1
ATOM 691 O O . LEU A 1 85 ? 15.772 15.945 1.782 1.00 98.00 85 LEU A O 1
ATOM 695 N N . PRO A 1 86 ? 14.914 17.919 1.105 1.00 97.56 86 PRO A N 1
ATOM 696 C CA . PRO A 1 86 ? 14.713 18.419 2.461 1.00 97.56 86 PRO A CA 1
ATOM 697 C C . PRO A 1 86 ? 13.685 17.561 3.223 1.00 97.56 86 PRO A C 1
ATOM 699 O O . PRO A 1 86 ? 12.758 17.019 2.612 1.00 97.56 86 PRO A O 1
ATOM 702 N N . PRO A 1 87 ? 13.834 17.418 4.552 1.00 96.44 87 PRO A N 1
ATOM 703 C CA . PRO A 1 87 ? 12.860 16.702 5.363 1.00 96.44 87 PRO A CA 1
ATOM 704 C C . PRO A 1 87 ? 11.524 17.449 5.383 1.00 96.44 87 PRO A C 1
ATOM 706 O O . PRO A 1 87 ? 11.499 18.676 5.443 1.00 96.44 87 PRO A O 1
ATOM 709 N N . LEU A 1 88 ? 10.429 16.690 5.390 1.00 96.38 88 LEU A N 1
ATOM 710 C CA . LEU A 1 88 ? 9.090 17.235 5.596 1.00 96.38 88 LEU A CA 1
ATOM 711 C C . LEU A 1 88 ? 8.901 17.628 7.063 1.00 96.38 88 LEU A C 1
ATOM 713 O O . LEU A 1 88 ? 9.327 16.908 7.974 1.00 96.38 88 LEU A O 1
ATOM 717 N N . THR A 1 89 ? 8.234 18.752 7.289 1.00 97.88 89 THR A N 1
ATOM 718 C CA . THR A 1 89 ? 7.798 19.183 8.616 1.00 97.88 89 THR A CA 1
ATOM 719 C C . THR A 1 89 ? 6.531 18.438 9.039 1.00 97.88 89 THR A C 1
ATOM 721 O O . THR A 1 89 ? 5.756 17.965 8.209 1.00 97.88 89 THR A O 1
ATOM 724 N N . ALA A 1 90 ? 6.290 18.346 10.350 1.00 97.44 90 ALA A N 1
ATOM 725 C CA . ALA A 1 90 ? 5.068 17.727 10.867 1.00 97.44 90 ALA A CA 1
ATOM 726 C C . ALA A 1 90 ? 3.800 18.449 10.374 1.00 97.44 90 ALA A C 1
ATOM 728 O O . ALA A 1 90 ? 2.826 17.788 10.030 1.00 97.44 90 ALA A O 1
ATOM 729 N N . SER A 1 91 ? 3.854 19.783 10.268 1.00 98.00 91 SER A N 1
ATOM 730 C CA . SER A 1 91 ? 2.740 20.603 9.782 1.00 98.00 91 SER A CA 1
ATOM 731 C C . SER A 1 91 ? 2.385 20.298 8.326 1.00 98.00 91 SER A C 1
ATOM 733 O O . SER A 1 91 ? 1.209 20.178 8.012 1.00 98.00 91 SER A O 1
ATOM 735 N N . GLU A 1 92 ? 3.378 20.136 7.442 1.00 97.81 92 GLU A N 1
ATOM 736 C CA . GLU A 1 92 ? 3.126 19.785 6.034 1.00 97.81 92 GLU A CA 1
ATOM 737 C C . GLU A 1 92 ? 2.465 18.408 5.905 1.00 97.81 92 GLU A C 1
ATOM 739 O O . GLU A 1 92 ? 1.569 18.213 5.085 1.00 97.81 92 GLU A O 1
ATOM 744 N N . VAL A 1 93 ? 2.894 17.444 6.726 1.00 97.94 93 VAL A N 1
ATOM 745 C CA . VAL A 1 93 ? 2.305 16.099 6.735 1.00 97.94 93 VAL A CA 1
ATOM 746 C C . VAL A 1 93 ? 0.870 16.135 7.262 1.00 97.94 93 VAL A C 1
ATOM 748 O O . VAL A 1 93 ? -0.007 15.510 6.672 1.00 97.94 93 VAL A O 1
ATOM 751 N N . GLU A 1 94 ? 0.619 16.863 8.349 1.00 98.25 94 GLU A N 1
ATOM 752 C CA . GLU A 1 94 ? -0.717 17.010 8.934 1.00 98.25 94 GLU A CA 1
ATOM 753 C C . GLU A 1 94 ? -1.685 17.709 7.976 1.00 98.25 94 GLU A C 1
ATOM 755 O O . GLU A 1 94 ? -2.809 17.238 7.786 1.00 98.25 94 GLU A O 1
ATOM 760 N N . GLU A 1 95 ? -1.238 18.780 7.318 1.00 98.38 95 GLU A N 1
ATOM 761 C CA . GLU A 1 95 ? -2.035 19.498 6.326 1.00 98.38 95 GLU A CA 1
ATOM 762 C C . GLU A 1 95 ? -2.413 18.582 5.158 1.00 98.38 95 GLU A C 1
ATOM 764 O O . GLU A 1 95 ? -3.594 18.464 4.824 1.00 98.38 95 GLU A O 1
ATOM 769 N N . PHE A 1 96 ? -1.436 17.866 4.591 1.00 98.38 96 PHE A N 1
ATOM 770 C CA . PHE A 1 96 ? -1.681 16.920 3.504 1.00 98.38 96 PHE A CA 1
ATOM 771 C C . PHE A 1 96 ? -2.673 15.818 3.908 1.00 98.38 96 PHE A C 1
ATOM 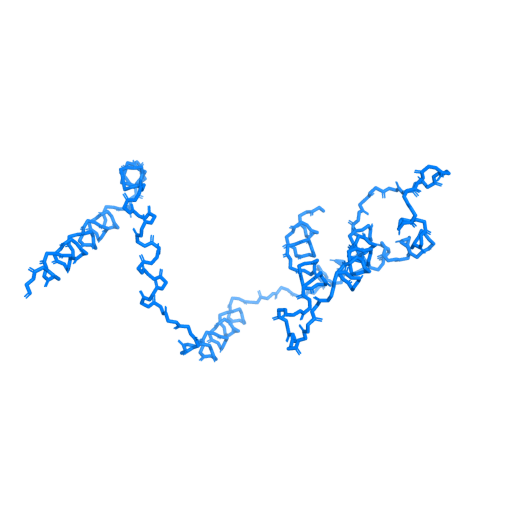773 O O . PHE A 1 96 ? -3.630 15.545 3.181 1.00 98.38 96 PHE A O 1
ATOM 780 N N . LEU A 1 97 ? -2.480 15.196 5.078 1.00 98.38 97 LEU A N 1
ATOM 781 C CA . LEU A 1 97 ? -3.358 14.123 5.556 1.00 98.38 97 LEU A CA 1
ATOM 782 C C . LEU A 1 97 ? -4.775 14.624 5.862 1.00 98.38 97 LEU A C 1
ATOM 784 O O . LEU A 1 97 ? -5.741 13.909 5.592 1.00 98.38 97 LEU A O 1
ATOM 788 N N . THR A 1 98 ? -4.912 15.842 6.387 1.00 98.25 98 THR A N 1
ATOM 789 C CA . THR A 1 98 ? -6.217 16.459 6.658 1.00 98.25 98 THR A CA 1
ATOM 790 C C . THR A 1 98 ? -6.966 16.728 5.358 1.00 98.25 98 THR A C 1
ATOM 792 O O . THR A 1 98 ? -8.129 16.349 5.231 1.00 98.25 98 THR A O 1
ATOM 795 N N . GLN A 1 99 ? -6.292 17.315 4.365 1.00 98.06 99 GLN A N 1
ATOM 796 C CA . GLN A 1 99 ? -6.884 17.588 3.054 1.00 98.06 99 GLN A CA 1
ATOM 797 C C . GLN A 1 99 ? -7.345 16.300 2.360 1.00 98.06 99 GLN A C 1
ATOM 799 O O . GLN A 1 99 ? -8.470 16.245 1.860 1.00 98.06 99 GLN A O 1
ATOM 804 N N . GLU A 1 100 ? -6.523 15.247 2.378 1.00 98.12 100 GLU A N 1
ATOM 805 C CA . GLU A 1 100 ? -6.897 13.967 1.770 1.00 98.12 100 GLU A CA 1
ATOM 806 C C . GLU A 1 100 ? -8.034 13.279 2.550 1.00 98.12 100 GLU A C 1
ATOM 808 O O . GLU A 1 100 ? -8.931 12.703 1.941 1.00 98.12 100 GLU A O 1
ATOM 813 N N . SER A 1 101 ? -8.073 13.403 3.884 1.00 97.62 101 SER A N 1
ATOM 814 C CA . SER A 1 101 ? -9.179 12.873 4.702 1.00 97.62 101 SER A CA 1
ATOM 815 C C . SER A 1 101 ? -10.506 13.559 4.373 1.00 97.62 101 SER A C 1
ATOM 817 O O . SER A 1 101 ? -11.509 12.886 4.153 1.00 97.62 101 SER A O 1
ATOM 819 N N . MET A 1 102 ? -10.508 14.893 4.269 1.00 97.44 102 MET A N 1
ATOM 820 C CA . MET A 1 102 ? -11.708 15.668 3.926 1.00 97.44 102 MET A CA 1
ATOM 821 C C . MET A 1 102 ? -12.225 15.345 2.525 1.00 97.44 102 MET A C 1
ATOM 823 O O . MET A 1 102 ? -13.429 15.242 2.304 1.00 97.44 102 MET A O 1
ATOM 827 N N . LYS A 1 103 ? -11.313 15.163 1.569 1.00 97.94 103 LYS A N 1
ATOM 828 C CA . LYS A 1 103 ? -11.651 14.830 0.184 1.00 97.94 103 LYS A CA 1
ATOM 829 C C . LYS A 1 103 ? -12.416 13.507 0.066 1.00 97.94 103 LYS A C 1
ATOM 831 O O . LYS A 1 103 ? -13.258 13.387 -0.817 1.00 97.94 103 LYS A O 1
ATOM 836 N N . HIS A 1 104 ? -12.150 12.555 0.961 1.00 97.00 104 HIS A N 1
ATOM 837 C CA . HIS A 1 104 ? -12.688 11.194 0.904 1.00 97.00 104 HIS A CA 1
ATOM 838 C C . HIS A 1 104 ? -13.660 10.846 2.056 1.00 97.00 104 HIS A C 1
ATOM 840 O O . HIS A 1 104 ? -14.108 9.703 2.141 1.00 97.00 104 HIS A O 1
ATOM 846 N N . GLU A 1 105 ? -14.032 11.809 2.912 1.00 93.06 105 GLU A N 1
ATOM 847 C CA . GLU A 1 105 ? -14.800 11.602 4.162 1.00 93.06 105 GLU A CA 1
ATOM 848 C C . GLU A 1 105 ? -16.094 10.790 3.974 1.00 93.06 105 GLU A C 1
ATOM 850 O O . GLU A 1 105 ? -16.460 9.978 4.817 1.00 93.06 105 GLU A O 1
ATOM 855 N N . ASN A 1 106 ? -16.777 10.965 2.842 1.00 94.38 106 ASN A N 1
ATOM 856 C CA . ASN A 1 106 ? -18.079 10.343 2.584 1.00 94.38 106 ASN A CA 1
ATOM 857 C C . ASN A 1 106 ? -18.048 9.291 1.464 1.00 94.38 106 ASN A C 1
ATOM 859 O O . ASN A 1 106 ? -19.100 8.868 0.982 1.00 94.38 106 ASN A O 1
ATOM 863 N N . GLU A 1 107 ? -16.860 8.856 1.035 1.00 97.19 107 GLU A N 1
ATOM 864 C CA . GLU A 1 107 ? -16.728 7.847 -0.024 1.00 97.19 107 GLU A CA 1
ATOM 865 C C . GLU A 1 107 ? -16.919 6.412 0.484 1.00 97.19 107 GLU A C 1
ATOM 867 O O . GLU A 1 107 ? -17.291 5.523 -0.287 1.00 97.19 107 GLU A O 1
ATOM 872 N N . PHE A 1 108 ? -16.707 6.171 1.782 1.00 96.06 108 PHE A N 1
ATOM 873 C CA . PHE A 1 108 ? -16.726 4.833 2.371 1.00 96.06 108 PHE A CA 1
ATOM 874 C C . PHE A 1 108 ? -17.763 4.703 3.488 1.00 96.06 108 PHE A C 1
ATOM 876 O O . PHE A 1 108 ? -18.019 5.621 4.260 1.00 96.06 108 PHE A O 1
ATOM 883 N N . ASN A 1 109 ? -18.357 3.514 3.616 1.00 95.69 109 ASN A N 1
ATOM 884 C CA . ASN A 1 109 ? -19.306 3.227 4.688 1.00 95.69 109 ASN A CA 1
ATOM 885 C C . ASN A 1 109 ? -18.585 2.682 5.930 1.00 95.69 109 ASN A C 1
ATOM 887 O O . ASN A 1 109 ? -18.405 1.469 6.085 1.00 95.69 109 ASN A O 1
ATOM 891 N N . GLU A 1 110 ? -18.229 3.580 6.844 1.00 96.31 110 GLU A N 1
ATOM 892 C CA . GLU A 1 110 ? -17.549 3.236 8.098 1.00 96.31 110 GLU A CA 1
ATOM 893 C C . GLU A 1 110 ? -18.345 2.251 8.959 1.00 96.31 110 GLU A C 1
ATOM 895 O O . GLU A 1 110 ? -17.775 1.345 9.564 1.00 96.31 110 GLU A O 1
ATOM 900 N N . LYS A 1 111 ? -19.680 2.363 8.979 1.00 94.44 111 LYS A N 1
ATOM 901 C CA . LYS A 1 111 ? -20.535 1.480 9.788 1.00 94.44 111 LYS A CA 1
ATOM 902 C C . LYS A 1 111 ? -20.379 0.022 9.365 1.00 94.44 111 LYS A C 1
ATOM 904 O O . LYS A 1 111 ? -20.329 -0.857 10.222 1.00 94.44 111 LYS A O 1
ATOM 909 N N . VAL A 1 112 ? -20.302 -0.242 8.060 1.00 95.94 112 VAL A N 1
ATOM 910 C CA . VAL A 1 112 ? -20.085 -1.598 7.533 1.00 95.94 112 VAL A CA 1
ATOM 911 C C . VAL A 1 112 ? -18.677 -2.082 7.873 1.00 95.94 112 VAL A C 1
ATOM 913 O O . VAL A 1 112 ? -18.534 -3.197 8.373 1.00 95.94 112 VAL A O 1
ATOM 916 N N . ALA A 1 113 ? -17.657 -1.241 7.686 1.00 97.12 113 ALA A N 1
ATOM 917 C CA . ALA A 1 113 ? -16.279 -1.587 8.031 1.00 97.12 113 ALA A CA 1
ATOM 918 C C . ALA A 1 113 ? -16.133 -1.956 9.519 1.00 97.12 113 ALA A C 1
ATOM 920 O O . ALA A 1 113 ? -15.565 -2.999 9.841 1.00 97.12 113 ALA A O 1
ATOM 921 N N . LEU A 1 114 ? -16.719 -1.167 10.426 1.00 96.06 114 LEU A N 1
ATOM 922 C CA . LEU A 1 114 ? -16.701 -1.425 11.869 1.00 96.06 114 LEU A CA 1
ATOM 923 C C . LEU A 1 114 ? -17.399 -2.739 12.241 1.00 96.06 114 LEU A C 1
ATOM 925 O O . LEU A 1 114 ? -16.914 -3.466 13.107 1.00 96.06 114 LEU A O 1
ATOM 929 N N . ILE A 1 115 ? -18.507 -3.081 11.575 1.00 95.19 115 ILE A N 1
ATOM 930 C CA . ILE A 1 115 ? -19.192 -4.365 11.788 1.00 95.19 115 ILE A CA 1
ATOM 931 C C . ILE A 1 115 ? -18.295 -5.539 11.374 1.00 95.19 115 ILE A C 1
ATOM 933 O O . ILE A 1 115 ? -18.226 -6.530 12.101 1.00 95.19 115 ILE A O 1
ATOM 937 N N . GLU A 1 116 ? -17.604 -5.444 10.236 1.00 96.81 116 GLU A N 1
ATOM 938 C CA . GLU A 1 116 ? -16.685 -6.492 9.777 1.00 96.81 116 GLU A CA 1
ATOM 939 C C . GLU A 1 116 ? -15.451 -6.613 10.682 1.00 96.81 116 GLU A C 1
ATOM 941 O O . GLU A 1 116 ? -15.067 -7.725 11.047 1.00 96.81 116 GLU A O 1
ATOM 946 N N . ILE A 1 117 ? -14.880 -5.490 11.131 1.00 96.88 117 ILE A N 1
ATOM 947 C CA . ILE A 1 117 ? -13.768 -5.470 12.096 1.00 96.88 117 ILE A CA 1
ATOM 948 C C . ILE A 1 117 ? -14.189 -6.119 13.419 1.00 96.88 117 ILE A C 1
ATOM 950 O O . ILE A 1 117 ? -13.455 -6.944 13.968 1.00 96.88 117 ILE A O 1
ATOM 954 N N . TYR A 1 118 ? -15.392 -5.818 13.913 1.00 95.50 118 TYR A N 1
ATOM 955 C CA . TYR A 1 118 ? -15.890 -6.377 15.168 1.00 95.50 118 TYR A CA 1
ATOM 956 C C . TYR A 1 118 ? -15.976 -7.914 15.150 1.00 95.50 118 TYR A C 1
ATOM 958 O O . TYR A 1 118 ? -15.774 -8.554 16.183 1.00 95.50 118 TYR A O 1
ATOM 966 N N . LYS A 1 119 ? -16.177 -8.547 13.984 1.00 95.94 119 LYS A N 1
ATOM 967 C CA . LYS A 1 119 ? -16.131 -10.018 13.874 1.00 95.94 119 LYS A CA 1
ATOM 968 C C . LYS A 1 119 ? -14.777 -10.585 14.305 1.00 95.94 119 LYS A C 1
ATOM 970 O O . LYS A 1 119 ? -14.734 -11.637 14.939 1.00 95.94 119 LYS A O 1
ATOM 975 N N . TYR A 1 120 ? -13.683 -9.890 13.995 1.00 97.19 120 TYR A N 1
ATOM 976 C CA . TYR A 1 120 ? -12.344 -10.281 14.435 1.00 97.19 120 TYR A CA 1
ATOM 977 C C . TYR A 1 120 ? -12.136 -10.019 15.926 1.00 97.19 120 TYR A C 1
ATOM 979 O O . TYR A 1 120 ? -11.525 -10.850 16.591 1.00 97.19 120 TYR A O 1
ATOM 987 N N . ILE A 1 121 ? -12.695 -8.927 16.458 1.00 96.19 121 ILE A N 1
ATOM 988 C CA . ILE A 1 121 ? -12.661 -8.638 17.899 1.00 96.19 121 ILE A CA 1
ATOM 989 C C . ILE A 1 121 ? -13.310 -9.775 18.689 1.00 96.19 121 ILE A C 1
ATOM 991 O O . ILE A 1 121 ? -12.709 -10.277 19.627 1.00 96.19 121 ILE A O 1
ATOM 995 N N . VAL A 1 122 ? -14.504 -10.222 18.292 1.00 95.25 122 VAL A N 1
ATOM 996 C CA . VAL A 1 122 ? -15.186 -11.343 18.963 1.00 95.25 122 VAL A CA 1
ATOM 997 C C . VAL A 1 122 ? -14.386 -12.636 18.834 1.00 95.25 122 VAL A C 1
ATOM 999 O O . VAL A 1 122 ? -14.287 -13.392 19.795 1.00 95.25 122 VAL A O 1
ATOM 1002 N N . LYS A 1 123 ? -13.812 -12.893 17.653 1.00 97.19 123 LYS A N 1
ATOM 1003 C CA . LYS A 1 123 ? -13.048 -14.116 17.383 1.00 97.19 123 LYS A CA 1
ATOM 1004 C C . LYS A 1 123 ? -11.804 -14.252 18.266 1.00 97.19 123 LYS A C 1
ATOM 1006 O O . LYS A 1 123 ? -11.454 -15.376 18.600 1.00 97.19 123 LYS A O 1
ATOM 1011 N N . TYR A 1 124 ? -11.153 -13.139 18.592 1.00 97.81 124 TYR A N 1
ATOM 1012 C CA . TYR A 1 124 ? -9.891 -13.102 19.338 1.00 97.81 124 TYR A CA 1
ATOM 1013 C C . TYR A 1 124 ? -10.022 -12.342 20.663 1.00 97.81 124 TYR A C 1
ATOM 1015 O O . TYR A 1 124 ? -9.071 -11.709 21.121 1.00 97.81 124 TYR A O 1
ATOM 1023 N N . TYR A 1 125 ? -11.229 -12.314 21.235 1.00 96.25 125 TYR A N 1
ATOM 1024 C CA . TYR A 1 125 ? -11.550 -11.431 22.355 1.00 96.25 125 TYR A CA 1
ATOM 1025 C C . TYR A 1 125 ? -10.648 -11.686 23.562 1.00 96.25 125 TYR A C 1
ATOM 1027 O O . TYR A 1 125 ? -10.073 -10.749 24.113 1.00 96.25 125 TYR A O 1
ATOM 1035 N N . ASP A 1 126 ? -10.492 -12.954 23.937 1.00 96.38 126 ASP A N 1
ATOM 1036 C CA . ASP A 1 126 ? -9.737 -13.345 25.124 1.00 96.38 126 ASP A CA 1
ATOM 1037 C C . ASP A 1 126 ? -8.239 -13.052 24.949 1.00 96.38 126 ASP A C 1
ATOM 1039 O O . ASP A 1 126 ? -7.582 -12.577 25.876 1.00 96.38 126 ASP A O 1
ATOM 1043 N N . GLU A 1 127 ? -7.690 -13.249 23.746 1.00 97.44 127 GLU A N 1
ATOM 1044 C CA . GLU A 1 127 ? -6.304 -12.899 23.435 1.00 97.44 127 GLU A CA 1
ATOM 1045 C C . GLU A 1 127 ? -6.071 -11.385 23.448 1.00 97.44 127 GLU A C 1
ATOM 1047 O O . GLU A 1 127 ? -5.032 -10.932 23.937 1.00 97.44 127 GLU A O 1
ATOM 1052 N N . ILE A 1 128 ? -7.028 -10.600 22.937 1.00 96.44 128 ILE A N 1
ATOM 1053 C CA . ILE A 1 128 ? -6.971 -9.133 22.969 1.00 96.44 128 ILE A CA 1
ATOM 1054 C C . ILE A 1 128 ? -6.993 -8.652 24.422 1.00 96.44 128 ILE A C 1
ATOM 1056 O O . ILE A 1 128 ? -6.103 -7.902 24.817 1.00 96.44 128 ILE A O 1
ATOM 1060 N N . VAL A 1 129 ? -7.949 -9.117 25.233 1.00 95.62 129 VAL A N 1
ATOM 1061 C CA . VAL A 1 129 ? -8.063 -8.730 26.649 1.00 95.62 129 VAL A CA 1
ATOM 1062 C C . VAL A 1 129 ? -6.823 -9.144 27.432 1.00 95.62 129 VAL A C 1
ATOM 1064 O O . VAL A 1 129 ? -6.222 -8.301 28.092 1.00 95.62 129 VAL A O 1
ATOM 1067 N N . SER A 1 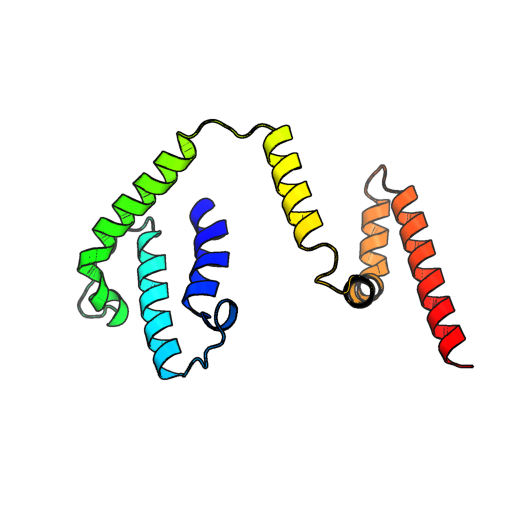130 ? -6.362 -10.391 27.289 1.00 95.94 130 SER A N 1
ATOM 1068 C CA . SER A 1 130 ? -5.162 -10.861 27.991 1.00 95.94 130 SER A CA 1
ATOM 1069 C C . SER A 1 130 ? -3.922 -10.040 27.635 1.00 95.94 130 SER A C 1
ATOM 1071 O O . SER A 1 130 ? -3.019 -9.896 28.459 1.00 95.94 130 SER A O 1
ATOM 1073 N N . LYS A 1 131 ? -3.845 -9.503 26.412 1.00 95.81 131 LYS A N 1
ATOM 1074 C CA . LYS A 1 131 ? -2.750 -8.618 26.018 1.00 95.81 131 LYS A CA 1
ATOM 1075 C C . LYS A 1 131 ? -2.902 -7.216 26.610 1.00 95.81 131 LYS A C 1
ATOM 1077 O O . LYS A 1 131 ? -1.913 -6.695 27.119 1.00 95.81 131 LYS A O 1
ATOM 1082 N N . LEU A 1 132 ? -4.110 -6.647 26.599 1.00 95.06 132 LEU A N 1
ATOM 1083 C CA . LEU A 1 132 ? -4.389 -5.348 27.224 1.00 95.06 132 LEU A CA 1
ATOM 1084 C C . LEU A 1 132 ? -4.093 -5.367 28.731 1.00 95.06 132 LEU A C 1
ATOM 1086 O O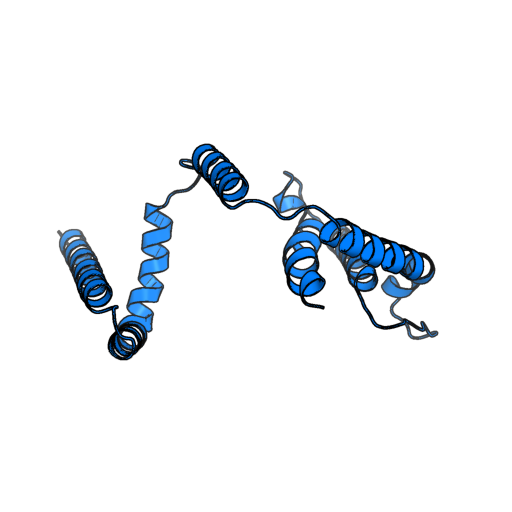 . LEU A 1 132 ? -3.528 -4.413 29.241 1.00 95.06 132 LEU A O 1
ATOM 1090 N N . GLU A 1 133 ? -4.378 -6.470 29.426 1.00 93.50 133 GLU A N 1
ATOM 1091 C CA . GLU A 1 133 ? -4.096 -6.622 30.863 1.00 93.50 133 GLU A CA 1
ATOM 1092 C C . GLU A 1 133 ? -2.598 -6.676 31.198 1.00 93.50 133 GLU A C 1
ATOM 1094 O O . GLU A 1 133 ? -2.188 -6.347 32.312 1.00 93.50 133 GLU A O 1
ATOM 1099 N N . ARG A 1 134 ? -1.757 -7.114 30.252 1.00 93.50 134 ARG A N 1
ATOM 1100 C CA . ARG A 1 134 ? -0.300 -7.207 30.451 1.00 93.50 134 ARG A CA 1
ATOM 1101 C C . ARG A 1 134 ? 0.411 -5.876 30.231 1.00 93.50 134 ARG A C 1
ATOM 1103 O O . ARG A 1 134 ? 1.526 -5.700 30.727 1.00 93.50 134 ARG A O 1
ATOM 1110 N N . GLU A 1 135 ? -0.185 -4.971 29.464 1.00 93.44 135 GLU A N 1
ATOM 1111 C CA . GLU A 1 135 ? 0.399 -3.683 29.101 1.00 93.44 135 GLU A CA 1
ATOM 1112 C C . GLU A 1 135 ? -0.178 -2.569 29.994 1.00 93.44 135 GLU A C 1
ATOM 1114 O O . GLU A 1 135 ? -1.385 -2.453 30.171 1.00 93.44 135 GLU A O 1
ATOM 1119 N N . ARG A 1 136 ? 0.682 -1.731 30.588 1.00 91.25 136 ARG A N 1
ATOM 1120 C CA . ARG A 1 136 ? 0.222 -0.639 31.469 1.00 91.25 136 ARG A CA 1
ATOM 1121 C C . ARG A 1 136 ? -0.396 0.493 30.650 1.00 91.25 136 ARG A C 1
ATOM 1123 O O . ARG A 1 136 ? 0.160 0.853 29.614 1.00 91.25 136 ARG A O 1
ATOM 1130 N N . GLY A 1 137 ? -1.455 1.119 31.167 1.00 92.19 137 GLY A N 1
ATOM 1131 C CA . GLY A 1 137 ? -2.084 2.295 30.551 1.00 92.19 137 GLY A CA 1
ATOM 1132 C C . GLY A 1 137 ? -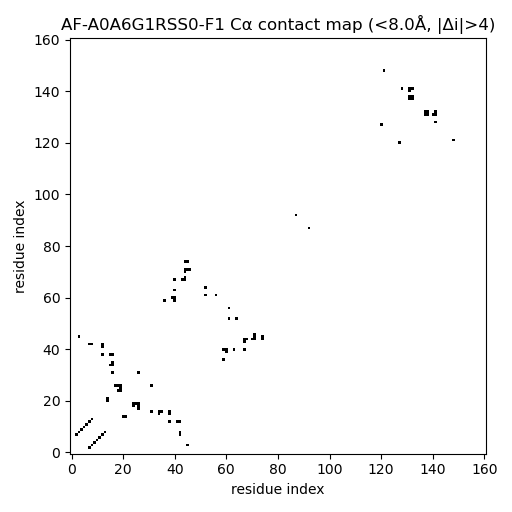3.227 1.979 29.582 1.00 92.19 137 GLY A C 1
ATOM 1133 O O . GLY A 1 137 ? -3.695 2.882 28.890 1.00 92.19 137 GLY A O 1
ATOM 1134 N N . PHE A 1 138 ? -3.681 0.724 29.526 1.00 94.44 138 PHE A N 1
ATOM 1135 C CA . PHE A 1 138 ? -4.797 0.282 28.682 1.00 94.44 138 PHE A CA 1
ATOM 1136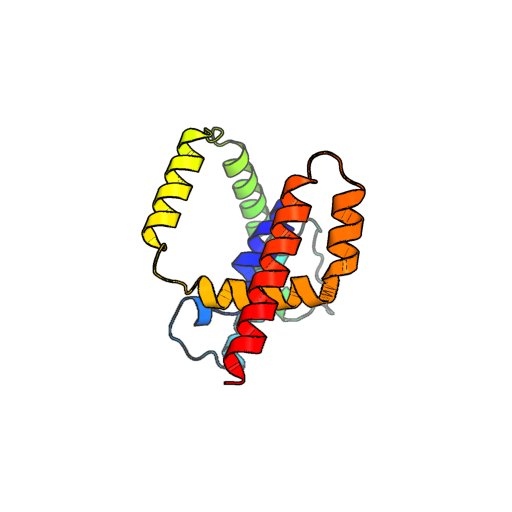 C C . PHE A 1 138 ? -6.067 -0.077 29.466 1.00 94.44 138 PHE A C 1
ATOM 1138 O O . PHE A 1 138 ? -7.022 -0.591 28.886 1.00 94.44 138 PHE A O 1
ATOM 1145 N N . GLU A 1 139 ? -6.128 0.231 30.762 1.00 93.19 139 GLU A N 1
ATOM 1146 C CA . GLU A 1 139 ? -7.261 -0.103 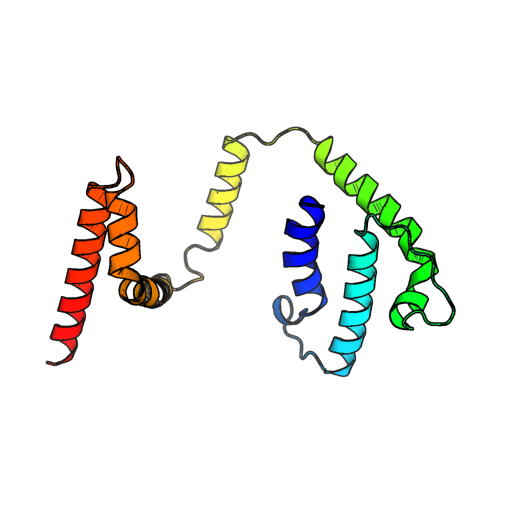31.632 1.00 93.19 139 GLU A CA 1
ATOM 1147 C C . GLU A 1 139 ? -8.570 0.535 31.137 1.00 93.19 139 GLU A C 1
ATOM 1149 O O . GLU A 1 139 ? -9.635 -0.080 31.187 1.00 93.19 139 GLU A O 1
ATOM 1154 N N . GLU A 1 140 ? -8.495 1.762 30.615 1.00 94.75 140 GLU A N 1
ATOM 1155 C CA . GLU A 1 140 ? -9.651 2.450 30.033 1.00 94.75 140 GLU A CA 1
ATOM 1156 C C . GLU A 1 140 ? -10.070 1.833 28.692 1.00 94.75 140 GLU A C 1
ATOM 1158 O O . GLU A 1 140 ? -11.255 1.617 28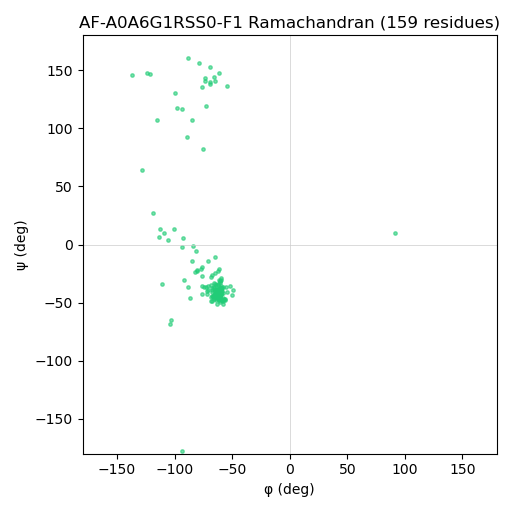.446 1.00 94.75 140 GLU A O 1
ATOM 1163 N N . VAL A 1 141 ? -9.104 1.454 27.851 1.00 94.94 141 VAL A N 1
ATOM 1164 C CA . VAL A 1 141 ? -9.370 0.780 26.570 1.00 94.94 141 VAL A CA 1
ATOM 1165 C C . VAL A 1 141 ? -10.034 -0.579 26.800 1.00 94.94 141 VAL A C 1
ATOM 1167 O O . VAL A 1 141 ? -10.957 -0.943 26.075 1.00 94.94 141 VAL A O 1
ATOM 1170 N N . GLN A 1 142 ? -9.625 -1.312 27.839 1.00 93.44 142 GLN A N 1
ATOM 1171 C CA . GLN A 1 142 ? -10.252 -2.575 28.229 1.00 93.44 142 GLN A CA 1
ATOM 1172 C C . GLN A 1 142 ? -11.725 -2.381 28.619 1.00 93.44 142 GLN A C 1
ATOM 1174 O O . GLN A 1 142 ? -12.583 -3.144 28.169 1.00 93.44 142 GLN A O 1
ATOM 1179 N N . LYS A 1 143 ? -12.040 -1.343 29.407 1.00 94.31 143 LYS A N 1
ATOM 1180 C CA . LYS A 1 143 ? -13.430 -1.005 29.762 1.00 94.31 143 LYS A CA 1
ATOM 1181 C C . LYS A 1 143 ? -14.257 -0.636 28.533 1.00 94.31 143 LYS A C 1
ATOM 1183 O O . LYS A 1 143 ? -15.369 -1.134 28.377 1.00 94.31 143 LYS A O 1
ATOM 1188 N N . GLN A 1 144 ? -13.704 0.179 27.636 1.00 96.31 144 GLN A N 1
ATOM 1189 C CA . GLN A 1 144 ? -14.372 0.565 26.392 1.00 96.31 144 GLN A CA 1
ATOM 1190 C C . GLN A 1 144 ? -14.620 -0.641 25.481 1.00 96.31 144 GLN A C 1
ATOM 1192 O O . GLN A 1 144 ? -15.699 -0.768 24.907 1.00 96.31 144 GLN A O 1
ATOM 1197 N N . LEU A 1 145 ? -13.664 -1.568 25.384 1.00 95.94 145 LEU A N 1
ATOM 1198 C CA . LEU A 1 145 ? -13.818 -2.800 24.612 1.00 95.94 145 LEU A CA 1
ATOM 1199 C C . LEU A 1 145 ? -14.965 -3.670 25.151 1.00 95.94 145 LEU A C 1
ATOM 1201 O O . LEU A 1 145 ? -15.777 -4.174 24.370 1.00 95.94 145 LEU A O 1
ATOM 1205 N N . GLN A 1 146 ? -15.056 -3.805 26.476 1.00 94.44 146 GLN A N 1
ATOM 1206 C CA . GLN A 1 146 ? -16.150 -4.513 27.140 1.00 94.44 146 GLN A CA 1
ATOM 1207 C C . GLN A 1 146 ? -17.501 -3.832 26.866 1.00 94.44 146 GLN A C 1
ATOM 1209 O O . GLN A 1 146 ? -18.451 -4.504 26.463 1.00 94.44 146 GLN A O 1
ATOM 1214 N N . GLN A 1 147 ? -17.568 -2.502 26.974 1.00 95.50 147 GLN A N 1
ATOM 1215 C CA . GLN A 1 147 ? -18.776 -1.732 26.662 1.00 95.50 147 GLN A CA 1
ATOM 1216 C C . GLN A 1 147 ? -19.211 -1.915 25.200 1.00 95.50 147 GLN A C 1
ATOM 1218 O O . GLN A 1 147 ? -20.389 -2.135 24.917 1.00 95.50 147 GLN A O 1
ATOM 1223 N N . VAL A 1 148 ? -18.270 -1.868 24.251 1.00 94.94 148 VAL A N 1
ATOM 1224 C CA . VAL A 1 148 ? -18.559 -2.122 22.832 1.00 94.94 148 VAL A CA 1
ATOM 1225 C C . VAL A 1 148 ? -19.135 -3.525 22.650 1.00 94.94 148 VAL A C 1
ATOM 1227 O O . VAL A 1 148 ? -20.115 -3.694 21.925 1.00 94.94 148 VAL A O 1
ATOM 1230 N N . ARG A 1 149 ? -18.578 -4.537 23.322 1.00 93.12 149 ARG A N 1
ATOM 1231 C CA . ARG A 1 149 ? -19.101 -5.905 23.246 1.00 93.12 149 ARG A CA 1
ATOM 1232 C C . ARG A 1 149 ? -20.541 -5.998 23.751 1.00 93.12 149 ARG A C 1
ATOM 1234 O O . ARG A 1 149 ? -21.376 -6.580 23.059 1.00 93.12 149 ARG A O 1
ATOM 1241 N N . GLU A 1 150 ? -20.833 -5.399 24.899 1.00 93.75 150 GLU A N 1
ATOM 1242 C CA . GLU A 1 150 ? -22.176 -5.384 25.490 1.00 93.75 150 GLU A CA 1
ATOM 1243 C C . GLU A 1 150 ? -23.202 -4.740 24.552 1.00 93.75 150 GLU A C 1
ATOM 1245 O O . GLU A 1 150 ? -24.223 -5.358 24.245 1.00 93.75 150 GLU A O 1
ATOM 1250 N N . LEU A 1 151 ? -22.884 -3.571 23.984 1.00 93.44 151 LEU A N 1
ATOM 1251 C CA . LEU A 1 151 ? -23.752 -2.875 23.026 1.00 93.44 151 LEU A CA 1
ATOM 1252 C C . LEU A 1 151 ? -24.052 -3.720 21.776 1.00 93.44 151 LEU A C 1
ATOM 1254 O O . LEU A 1 151 ? -25.172 -3.715 21.253 1.00 93.44 151 LEU A O 1
ATOM 1258 N N . PHE A 1 152 ? -23.065 -4.464 21.272 1.00 91.38 152 PHE A N 1
ATOM 1259 C CA . PHE A 1 152 ? -23.264 -5.355 20.127 1.00 91.38 152 PHE A CA 1
ATOM 1260 C C . PHE A 1 152 ? -24.115 -6.583 20.475 1.00 91.38 152 PHE A C 1
ATOM 1262 O O . PHE A 1 152 ? -24.909 -7.027 19.637 1.00 91.38 152 PHE A O 1
ATOM 1269 N N . ASP A 1 153 ? -23.990 -7.122 21.686 1.00 87.44 153 ASP A N 1
ATOM 1270 C CA . ASP A 1 153 ? -24.786 -8.262 22.142 1.00 87.44 153 ASP A CA 1
ATOM 1271 C C . ASP A 1 153 ? -26.237 -7.864 22.464 1.00 87.44 153 ASP A C 1
ATOM 1273 O O . ASP A 1 153 ? -27.164 -8.599 22.110 1.00 87.44 153 ASP A O 1
ATOM 1277 N N . GLU A 1 154 ? -26.474 -6.675 23.021 1.00 87.81 154 GLU A N 1
ATOM 1278 C CA . GLU A 1 154 ? -27.818 -6.096 23.167 1.00 87.81 154 GLU A CA 1
ATOM 1279 C C . GLU A 1 154 ? -28.497 -5.898 21.811 1.00 87.81 154 GLU A C 1
ATOM 1281 O O . GLU A 1 154 ? -29.630 -6.335 21.597 1.00 87.81 154 GLU A O 1
ATOM 1286 N N . LYS A 1 155 ? -27.774 -5.334 20.838 1.00 79.75 155 LYS A N 1
ATOM 1287 C CA . LYS A 1 155 ? -28.292 -5.142 19.479 1.00 79.75 155 LYS A CA 1
ATOM 1288 C C . LYS A 1 155 ? -28.664 -6.460 18.796 1.00 79.75 155 LYS A C 1
ATOM 1290 O O . LYS A 1 155 ? -29.601 -6.482 17.998 1.00 79.75 155 LYS A O 1
ATOM 1295 N N . LYS A 1 156 ? -27.952 -7.558 19.082 1.00 76.31 156 LYS A N 1
ATOM 1296 C CA . LYS A 1 156 ? -28.342 -8.893 18.598 1.00 76.31 156 LYS A CA 1
ATOM 1297 C C . LYS A 1 156 ? -29.655 -9.340 19.227 1.00 76.31 156 LYS A C 1
ATOM 1299 O O . LYS A 1 156 ? -30.501 -9.830 18.491 1.00 76.31 156 LYS A O 1
ATOM 1304 N N . LYS A 1 157 ? -29.843 -9.152 20.538 1.00 72.31 157 LYS A N 1
ATOM 1305 C CA . LYS A 1 157 ? -31.081 -9.524 21.248 1.00 72.31 157 LYS A CA 1
ATOM 1306 C C . LYS A 1 157 ? -32.299 -8.768 20.704 1.00 72.31 157 LYS A C 1
ATOM 1308 O O . LYS A 1 157 ? -33.330 -9.387 20.478 1.00 72.31 157 LYS A O 1
ATOM 1313 N N . CYS A 1 158 ? -32.155 -7.479 20.395 1.00 63.19 158 CYS A N 1
ATOM 1314 C CA . CYS A 1 158 ? -33.242 -6.654 19.852 1.00 63.19 158 CYS A CA 1
ATOM 1315 C C . CYS A 1 158 ? -33.649 -6.988 18.405 1.00 63.19 158 CYS A C 1
ATOM 1317 O O . CYS A 1 158 ? -34.698 -6.539 17.969 1.00 63.19 158 CYS A O 1
ATOM 1319 N N . LYS A 1 159 ? -32.849 -7.753 17.644 1.00 58.19 159 LYS A N 1
ATOM 1320 C CA . LYS A 1 159 ? -33.212 -8.205 16.284 1.00 58.19 159 LYS A CA 1
ATOM 1321 C C . LYS A 1 159 ? -34.126 -9.441 16.259 1.00 58.19 159 LYS A C 1
ATOM 1323 O O . LYS A 1 159 ? -34.530 -9.851 15.176 1.00 58.19 159 LYS A O 1
ATOM 1328 N N . TRP A 1 160 ? -34.402 -10.050 17.415 1.00 48.66 160 TRP A N 1
ATOM 1329 C CA . TRP A 1 160 ? -35.262 -11.235 17.557 1.00 48.66 160 TRP A CA 1
ATOM 1330 C C . TRP A 1 160 ? -36.688 -10.907 18.047 1.00 48.66 160 TRP A C 1
ATOM 1332 O O . TRP A 1 160 ? -37.419 -11.820 18.429 1.00 48.66 160 TRP A O 1
ATOM 1342 N N . LEU A 1 161 ? -37.074 -9.626 18.031 1.00 39.00 161 LEU A N 1
ATOM 1343 C CA . LEU A 1 161 ? -38.427 -9.099 18.261 1.00 39.00 161 LEU A CA 1
ATOM 1344 C C . LEU A 1 161 ? -38.895 -8.368 17.000 1.00 39.00 161 LEU A C 1
ATOM 1346 O O . LEU A 1 161 ? -40.107 -8.447 16.709 1.00 39.00 161 LEU A O 1
#

pLDDT: mean 93.31, std 8.29, range [39.0, 98.38]

Solvent-accessible surface area (backbone atoms only — not comparable to full-atom values): 9552 Å² total; per-residue (Å²): 108,68,73,46,63,60,42,49,60,60,46,50,40,48,46,58,56,36,52,58,82,82,39,102,55,88,84,46,73,68,56,44,53,54,29,48,42,52,40,48,49,58,52,56,18,68,49,88,70,85,83,86,80,60,95,84,50,56,67,67,56,63,75,42,54,83,52,36,67,58,44,33,53,50,49,54,48,51,58,48,55,62,66,73,46,83,83,83,51,72,66,60,52,50,52,54,53,50,54,54,47,66,75,48,64,83,78,60,66,61,71,60,53,52,56,58,52,46,54,55,48,67,74,44,39,69,64,51,50,59,49,43,74,73,44,89,91,30,69,66,58,53,52,51,52,52,51,55,50,50,55,54,52,52,55,56,60,66,71,79,115

Nearest PDB structures (foldseek):
  4m8m-assembly1_A  TM=9.628E-01  e=2.605E-12  Danio rerio
  4m8m-assembly1_B  TM=9.643E-01  e=5.315E-12  Danio rerio
  4m8n-assembly1_A  TM=9.786E-01  e=3.160E-11  Danio rerio
  3ig3-assembly1_A  TM=9.746E-01  e=2.383E-10  Mus musculus
  3su8-assembly1_X  TM=9.417E-01  e=1.185E-09  Homo sapiens

Organism: NCBI:txid2861861

InterPro domains:
  IPR008936 Rho GTPase activation protein [G3DSA:1.10.506.10] (1-158)
  IPR008936 Rho GTPase activation protein [SSF48350] (2-89)
  IPR013548 Plexin, cytoplasmic RasGAP domain [PF08337] (1-128)
  IPR031148 Plexin family [PTHR22625] (1-156)

Secondary structure (DSSP, 8-state):
-HHHHHTIIIIIHHHHH-GGGTSS----HHHHHHHHHHHHHHHHHT--S-----TTS-HHHHHHTTTHHHHHHHHHHHHHHHHTSPPPPHHHHHHHHHHHHHHHTTTS-HHHHHHHHHHHHHHTHHHHHHHHHHSTT-HHHHHHHHHHHHHHHHHHHGGG-